Protein AF-A0A836ZQF9-F1 (afdb_monomer_lite)

Radius of gyration: 15.76 Å; chains: 1; bounding box: 28×30×40 Å

Sequence (74 aa):
MKNQLLQGDALTILPTLEANSFDALITDPPYASGGLHAAARAKSPSQKYVQGGGPQLHADFVGDERDQRSHLKW

Secondary structure (DSSP, 8-state):
-------S-HHHHGGGSPTT--S----------S-SSHHHHTS-HHHHH--SS----S---S-SS--TTGGGG-

Structure (mmCIF, N/CA/C/O backbone):
data_AF-A0A836ZQF9-F1
#
_entry.id   AF-A0A836ZQF9-F1
#
loop_
_atom_site.group_PDB
_atom_site.id
_atom_site.type_symbol
_atom_site.label_atom_id
_atom_site.label_alt_id
_atom_site.label_comp_id
_atom_site.label_asym_id
_atom_site.label_entity_id
_atom_site.label_seq_id
_atom_site.pdbx_PDB_ins_code
_atom_site.Cartn_x
_atom_site.Cartn_y
_atom_site.Cartn_z
_atom_site.occupancy
_atom_site.B_iso_or_equiv
_atom_site.auth_seq_id
_atom_site.auth_comp_id
_atom_site.auth_asym_id
_atom_site.auth_atom_id
_atom_site.pdbx_PDB_model_num
ATOM 1 N N . MET A 1 1 ? -16.056 17.064 16.193 1.00 67.94 1 MET A N 1
ATOM 2 C CA . MET A 1 1 ? -15.184 16.015 15.622 1.00 67.94 1 MET A CA 1
ATOM 3 C C . MET A 1 1 ? -13.872 16.650 15.194 1.00 67.94 1 MET A C 1
ATOM 5 O O . MET A 1 1 ? -13.911 17.755 14.666 1.00 67.94 1 MET A O 1
ATOM 9 N N . LYS A 1 2 ? -12.731 16.008 15.474 1.00 88.44 2 LYS A N 1
ATOM 10 C CA . LYS A 1 2 ? -11.398 16.493 15.087 1.00 88.44 2 LYS A CA 1
ATOM 11 C C . LYS A 1 2 ? -10.832 15.557 14.025 1.00 88.44 2 LYS A C 1
ATOM 13 O O . LYS A 1 2 ? -10.636 14.380 14.309 1.00 88.44 2 LYS A O 1
ATOM 18 N N . ASN A 1 3 ? -10.550 16.088 12.841 1.00 93.50 3 ASN A N 1
ATOM 19 C CA . ASN A 1 3 ? -9.869 15.338 11.790 1.00 93.50 3 ASN A CA 1
ATOM 20 C C . ASN A 1 3 ? -8.371 15.271 12.116 1.00 93.50 3 ASN A C 1
ATOM 22 O O . ASN A 1 3 ? -7.793 16.259 12.576 1.00 93.50 3 ASN A O 1
ATOM 26 N N . GLN A 1 4 ? -7.754 14.110 11.902 1.00 94.38 4 GLN A N 1
ATOM 27 C CA . GLN A 1 4 ? -6.335 13.873 12.167 1.00 94.38 4 GLN A CA 1
ATOM 28 C C . GLN A 1 4 ? -5.658 13.340 10.905 1.00 94.38 4 GLN A C 1
ATOM 30 O O . GLN A 1 4 ? -6.243 12.535 10.185 1.00 94.38 4 GLN A O 1
ATOM 35 N N . LEU A 1 5 ? -4.428 13.791 10.656 1.00 94.81 5 LEU A N 1
ATOM 36 C CA . LEU A 1 5 ? -3.556 13.275 9.606 1.00 94.81 5 LEU A CA 1
ATOM 37 C C . LEU A 1 5 ? -2.300 12.715 10.275 1.00 94.81 5 LEU A C 1
ATOM 39 O O . LEU A 1 5 ? -1.619 13.437 11.002 1.00 94.81 5 LEU A O 1
ATOM 43 N N . LEU A 1 6 ? -2.019 11.436 10.045 1.00 94.81 6 LEU A N 1
ATOM 44 C CA . LEU A 1 6 ? -0.872 10.734 10.616 1.00 94.81 6 LEU A CA 1
ATOM 45 C C . LEU A 1 6 ? 0.130 10.434 9.499 1.00 94.81 6 LEU A C 1
ATOM 47 O O . LEU A 1 6 ? -0.240 9.854 8.481 1.00 94.81 6 LEU A O 1
ATOM 51 N N . GLN A 1 7 ? 1.392 10.824 9.685 1.00 94.69 7 GLN A N 1
ATOM 52 C CA . GLN A 1 7 ? 2.477 10.507 8.757 1.00 94.69 7 GLN A CA 1
ATOM 53 C C . GLN A 1 7 ? 3.290 9.327 9.298 1.00 94.69 7 GLN A C 1
ATOM 55 O O . GLN A 1 7 ? 3.927 9.440 10.343 1.00 94.69 7 GLN A O 1
ATOM 60 N N . GLY A 1 8 ? 3.304 8.214 8.567 1.00 91.31 8 GLY A N 1
ATOM 61 C CA . GLY A 1 8 ? 4.143 7.053 8.861 1.00 91.31 8 GLY A CA 1
ATOM 62 C C . GLY A 1 8 ? 3.664 5.793 8.144 1.00 91.31 8 GLY A C 1
ATOM 63 O O . GLY A 1 8 ? 2.752 5.845 7.322 1.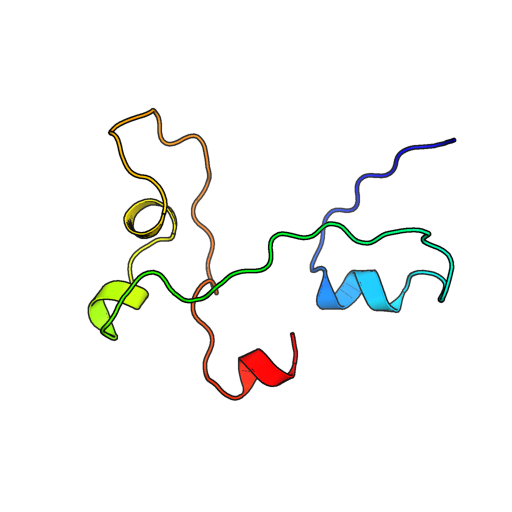00 91.31 8 GLY A O 1
ATOM 64 N N . ASP A 1 9 ? 4.300 4.663 8.451 1.00 88.25 9 ASP A N 1
ATOM 65 C CA . ASP A 1 9 ? 3.926 3.360 7.900 1.00 88.25 9 ASP A CA 1
ATOM 66 C C . ASP A 1 9 ? 2.600 2.879 8.516 1.00 88.25 9 ASP A C 1
ATOM 68 O O . ASP A 1 9 ? 2.471 2.771 9.741 1.00 88.25 9 ASP A O 1
ATOM 72 N N . ALA A 1 10 ? 1.620 2.561 7.667 1.00 88.88 10 ALA A N 1
ATOM 73 C CA . ALA A 1 10 ? 0.305 2.087 8.089 1.00 88.88 10 ALA A CA 1
ATOM 74 C C . ALA A 1 10 ? 0.378 0.807 8.942 1.00 88.88 10 ALA A C 1
ATOM 76 O O . ALA A 1 10 ? -0.351 0.695 9.924 1.00 88.88 10 ALA A O 1
ATOM 77 N N . LEU A 1 11 ? 1.291 -0.118 8.638 1.00 87.88 11 LEU A N 1
ATOM 78 C CA . LEU A 1 11 ? 1.492 -1.351 9.406 1.00 87.88 11 LEU A CA 1
ATOM 79 C C . LEU A 1 11 ? 2.103 -1.108 10.785 1.00 87.88 11 LEU A C 1
ATOM 81 O O . LEU A 1 11 ? 1.987 -1.957 11.665 1.00 87.88 11 LEU A O 1
ATOM 85 N N . THR A 1 12 ? 2.737 0.045 10.990 1.00 92.44 12 THR A N 1
ATOM 86 C CA . THR A 1 12 ? 3.238 0.456 12.307 1.00 92.44 12 THR A CA 1
ATOM 87 C C . THR A 1 12 ? 2.185 1.246 13.078 1.00 92.44 12 THR A C 1
ATOM 89 O O . THR A 1 12 ? 2.052 1.066 14.284 1.00 92.44 12 THR A O 1
ATOM 92 N N . ILE A 1 13 ? 1.422 2.107 12.398 1.00 95.06 13 ILE A N 1
ATOM 93 C CA . ILE A 1 13 ? 0.458 3.014 13.034 1.00 95.06 13 ILE A CA 1
ATOM 94 C C . ILE A 1 13 ? -0.851 2.307 13.387 1.00 95.06 13 ILE A C 1
ATOM 96 O O . ILE A 1 13 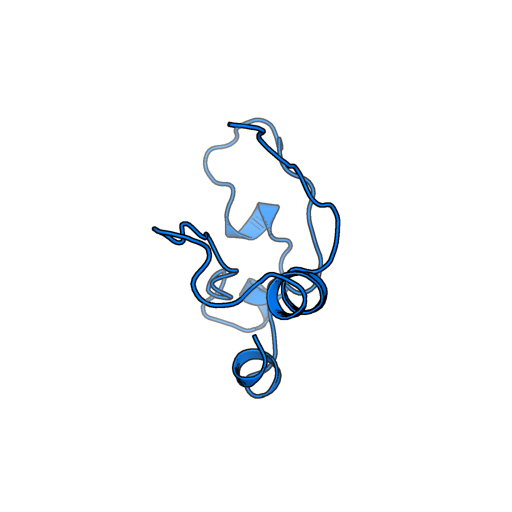? -1.307 2.432 14.522 1.00 95.06 13 ILE A O 1
ATOM 100 N N . LEU A 1 14 ? -1.464 1.577 12.448 1.00 92.38 14 LEU A N 1
ATOM 101 C CA . LEU A 1 14 ? -2.794 0.982 12.636 1.00 92.38 14 LEU A CA 1
ATOM 102 C C . LEU A 1 14 ? -2.904 0.122 13.910 1.00 92.38 14 LEU A C 1
ATOM 104 O O . LEU A 1 14 ? -3.893 0.289 14.621 1.00 92.38 14 LEU A O 1
ATOM 108 N N . PRO A 1 15 ? -1.907 -0.712 14.283 1.00 94.06 15 PRO A N 1
ATOM 109 C CA . PRO A 1 15 ? -1.972 -1.504 15.516 1.00 94.06 15 PRO A CA 1
ATOM 110 C C . PRO A 1 15 ? -1.949 -0.689 16.817 1.00 94.06 15 PRO A C 1
ATOM 112 O O . PRO A 1 15 ? -2.229 -1.238 17.878 1.00 94.06 15 PRO A O 1
ATOM 115 N N . THR A 1 16 ? -1.575 0.593 16.762 1.00 95.81 16 THR A N 1
ATOM 116 C CA . THR A 1 16 ? -1.543 1.482 17.937 1.00 95.81 16 THR A CA 1
ATOM 117 C C . THR A 1 16 ? -2.879 2.178 18.192 1.00 95.81 16 THR A C 1
ATOM 119 O O . THR A 1 16 ? -3.067 2.774 19.252 1.00 95.81 16 THR A O 1
ATOM 122 N N . LEU A 1 17 ? -3.802 2.118 17.227 1.00 94.81 17 LEU A N 1
ATOM 123 C CA . LEU A 1 17 ? -5.130 2.710 17.334 1.00 94.81 17 LEU A CA 1
ATOM 124 C C . LEU A 1 17 ? -6.048 1.810 18.167 1.00 94.81 17 LEU A C 1
ATOM 126 O O . LEU A 1 17 ? -5.911 0.587 18.177 1.00 94.81 17 LEU A O 1
ATOM 130 N N . GLU A 1 18 ? -7.004 2.419 18.866 1.00 95.88 18 GLU A N 1
ATOM 131 C CA . GLU A 1 18 ? -7.968 1.681 19.681 1.00 95.88 18 GLU A CA 1
ATOM 132 C C . GLU A 1 18 ? -8.815 0.743 18.807 1.00 95.88 18 GLU A C 1
ATOM 134 O O . GLU A 1 18 ? -9.370 1.147 17.780 1.00 95.88 18 GLU A O 1
ATOM 139 N N . ALA A 1 19 ? -8.932 -0.520 19.212 1.00 95.38 19 ALA A N 1
ATOM 140 C CA . ALA A 1 19 ? -9.750 -1.493 18.500 1.00 95.38 19 ALA A CA 1
ATOM 141 C C . ALA A 1 19 ? -11.238 -1.099 18.528 1.00 95.38 19 ALA A C 1
ATOM 143 O O . ALA A 1 19 ? -11.733 -0.599 19.533 1.00 95.38 19 ALA A O 1
ATOM 144 N N . ASN A 1 20 ? -11.968 -1.381 17.443 1.00 94.62 20 ASN A N 1
ATOM 145 C CA . ASN A 1 20 ? -13.405 -1.085 17.305 1.00 94.62 20 ASN A CA 1
ATOM 146 C C . ASN A 1 20 ? -13.778 0.406 17.464 1.00 94.62 20 ASN A C 1
ATOM 148 O O . ASN A 1 20 ? -14.913 0.719 17.810 1.00 94.62 20 ASN A O 1
ATOM 152 N N . SER A 1 21 ? -12.841 1.322 17.203 1.00 95.19 21 SER A N 1
ATOM 153 C CA . SER A 1 21 ? -13.060 2.775 17.309 1.00 95.19 21 SER A CA 1
ATOM 154 C C . SER A 1 21 ? -13.472 3.457 15.994 1.00 95.19 21 SER A C 1
ATOM 156 O O . SER A 1 21 ? -13.701 4.666 15.976 1.00 95.19 21 SER A O 1
ATOM 158 N N . PHE A 1 22 ? -13.576 2.702 14.894 1.00 93.81 22 PHE A N 1
ATOM 159 C CA . PHE A 1 22 ? -13.919 3.214 13.564 1.00 93.81 22 PHE A CA 1
ATOM 160 C C . PHE A 1 22 ? -15.185 2.545 13.026 1.00 93.81 22 PHE A C 1
ATOM 162 O O . PHE A 1 22 ? -15.270 1.319 12.999 1.00 93.81 22 PHE A O 1
ATOM 169 N N . ASP A 1 23 ? -16.125 3.349 12.526 1.00 96.19 23 ASP A N 1
ATOM 170 C CA . ASP A 1 23 ? -17.363 2.857 11.903 1.00 96.19 23 ASP A CA 1
ATOM 171 C C . ASP A 1 23 ? -17.137 2.283 10.493 1.00 96.19 23 ASP A C 1
ATOM 173 O O . ASP A 1 23 ? -17.893 1.429 10.030 1.00 96.19 23 ASP A O 1
ATOM 177 N N . ALA A 1 24 ? -16.109 2.764 9.785 1.00 95.06 24 ALA A N 1
ATOM 178 C CA . ALA A 1 24 ? -15.789 2.353 8.421 1.00 95.06 24 ALA A CA 1
ATOM 179 C C . ALA A 1 24 ? -14.288 2.473 8.119 1.00 95.06 24 ALA A C 1
ATOM 181 O O . ALA A 1 24 ? -13.595 3.336 8.660 1.00 95.06 24 ALA A O 1
ATOM 182 N N . LEU A 1 25 ? -13.811 1.636 7.192 1.00 91.12 25 LEU A N 1
ATOM 183 C CA . LEU A 1 25 ? -12.463 1.684 6.627 1.00 91.12 25 LEU A CA 1
ATOM 184 C C . LEU A 1 25 ? -12.554 1.931 5.118 1.00 91.12 25 LEU A C 1
ATOM 186 O O . LEU A 1 25 ? -13.185 1.162 4.397 1.00 91.12 25 LEU A O 1
ATOM 190 N N . ILE A 1 26 ? -11.890 2.985 4.644 1.00 93.25 26 ILE A N 1
ATOM 191 C CA . ILE A 1 26 ? -11.706 3.276 3.219 1.00 93.25 26 ILE A CA 1
ATOM 192 C C . ILE A 1 26 ? -10.201 3.288 2.971 1.00 93.25 26 ILE A C 1
ATOM 194 O O . ILE A 1 26 ? -9.477 4.051 3.607 1.00 93.25 26 ILE A O 1
ATOM 198 N N . THR A 1 27 ? -9.725 2.425 2.081 1.00 89.00 27 THR A N 1
ATOM 199 C CA . THR A 1 27 ? -8.299 2.286 1.771 1.00 89.00 27 THR A CA 1
ATOM 200 C C . THR A 1 27 ? -8.115 1.923 0.300 1.00 89.00 27 THR A C 1
ATOM 202 O O . THR A 1 27 ? -8.973 1.261 -0.280 1.00 89.00 27 THR A O 1
ATOM 205 N N . ASP A 1 28 ? -7.003 2.363 -0.283 1.00 82.81 28 ASP A N 1
ATOM 206 C CA . ASP A 1 28 ? -6.543 1.997 -1.627 1.00 82.81 28 ASP A CA 1
ATOM 207 C C . ASP A 1 28 ? -5.145 1.361 -1.498 1.00 82.81 28 ASP A C 1
ATOM 209 O O . ASP A 1 28 ? -4.126 2.051 -1.597 1.00 82.81 28 ASP A O 1
ATOM 213 N N . PRO A 1 29 ? -5.067 0.074 -1.117 1.00 77.69 29 PRO A N 1
ATOM 214 C CA . PRO A 1 29 ? -3.793 -0.595 -0.886 1.00 77.69 29 PRO A CA 1
ATOM 215 C C . PRO A 1 29 ? -3.079 -0.865 -2.237 1.00 77.69 29 PRO A C 1
ATOM 217 O O . PRO A 1 29 ? -3.757 -1.220 -3.196 1.00 77.69 29 PRO A O 1
ATOM 220 N N . PRO A 1 30 ? -1.731 -0.777 -2.354 1.00 73.75 30 PRO A N 1
ATOM 221 C CA . PRO A 1 30 ? -0.970 -1.325 -3.484 1.00 73.75 30 PRO A CA 1
ATOM 222 C C . PRO A 1 30 ? -1.495 -2.656 -4.053 1.00 73.75 30 PRO A C 1
ATOM 224 O O . PRO A 1 30 ? -1.506 -3.693 -3.392 1.00 73.75 30 PRO A O 1
ATOM 227 N N . TYR A 1 31 ? -1.863 -2.653 -5.332 1.00 71.75 31 TYR A N 1
ATOM 228 C CA . TYR A 1 31 ? -2.380 -3.851 -6.001 1.00 71.75 31 TYR A CA 1
ATOM 229 C C . TYR A 1 31 ? -1.297 -4.754 -6.604 1.00 71.75 31 TYR A C 1
ATOM 231 O O . TYR A 1 31 ? -1.631 -5.848 -7.056 1.00 71.75 31 TYR A O 1
ATOM 239 N N . ALA A 1 32 ? -0.030 -4.310 -6.651 1.00 71.50 32 ALA A N 1
ATOM 240 C CA . ALA A 1 32 ? 1.106 -5.039 -7.245 1.00 71.50 32 ALA A CA 1
ATOM 241 C C . ALA A 1 32 ? 0.801 -5.639 -8.642 1.00 71.50 32 ALA A C 1
ATOM 243 O O . ALA A 1 32 ? 1.311 -6.683 -9.047 1.00 71.50 32 ALA A O 1
ATOM 244 N N . SER A 1 33 ? -0.100 -4.995 -9.388 1.00 70.62 33 SER A N 1
ATOM 245 C CA . SER A 1 33 ? -0.707 -5.539 -10.608 1.00 70.62 33 SER A CA 1
ATOM 246 C C . SER A 1 33 ? -0.164 -4.902 -11.882 1.00 70.62 33 SER A C 1
ATOM 248 O O . SER A 1 33 ? -0.510 -5.337 -12.981 1.00 70.62 33 SER A O 1
ATOM 250 N N . GLY A 1 34 ? 0.711 -3.897 -11.765 1.00 69.81 34 GLY A N 1
ATOM 251 C CA . GLY A 1 34 ? 1.179 -3.057 -12.871 1.00 69.81 34 GLY A CA 1
ATOM 252 C C . GLY A 1 34 ? 2.081 -3.739 -13.914 1.00 69.81 34 GLY A C 1
ATOM 253 O O . GLY A 1 34 ? 2.861 -3.071 -14.588 1.00 69.81 34 GLY A O 1
ATOM 254 N N . GLY A 1 35 ? 2.002 -5.061 -14.078 1.00 73.62 35 GLY A N 1
ATOM 255 C CA . GLY A 1 35 ? 2.705 -5.782 -15.130 1.00 73.62 35 GLY A CA 1
ATOM 256 C C . GLY A 1 35 ? 2.430 -7.285 -15.158 1.00 73.62 35 GLY A C 1
ATOM 257 O O . GLY A 1 35 ? 2.536 -7.978 -14.148 1.00 73.62 35 GLY A O 1
ATOM 258 N N . LEU A 1 36 ? 2.173 -7.827 -16.353 1.00 79.00 36 LEU A N 1
ATOM 259 C CA . LEU A 1 36 ? 1.987 -9.273 -16.558 1.0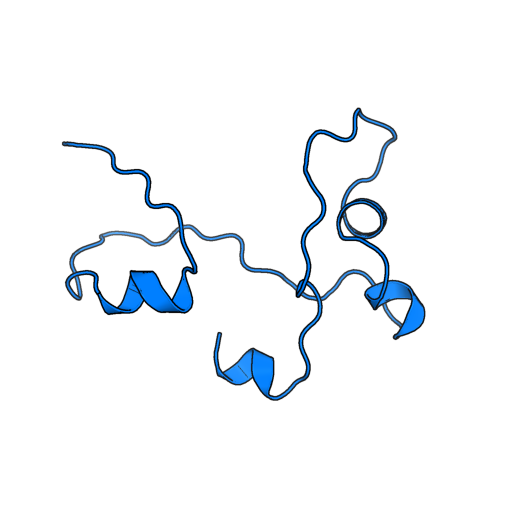0 79.00 36 LEU A CA 1
ATOM 260 C C . LEU A 1 36 ? 3.283 -10.081 -16.355 1.00 79.00 36 LEU A C 1
ATOM 262 O O . LEU A 1 36 ? 3.237 -11.260 -16.011 1.00 79.00 36 LEU A O 1
ATOM 266 N N . HIS A 1 37 ? 4.444 -9.445 -16.530 1.00 84.44 37 HIS A N 1
ATOM 267 C CA . HIS A 1 37 ? 5.765 -10.069 -16.423 1.00 84.44 37 HIS A CA 1
ATOM 268 C C . HIS A 1 37 ? 6.686 -9.267 -15.500 1.00 84.44 37 HIS A C 1
ATOM 270 O O . HIS A 1 37 ? 6.490 -8.065 -15.319 1.00 84.44 37 HIS A O 1
ATOM 276 N N . ALA A 1 38 ? 7.732 -9.911 -14.972 1.00 82.75 38 ALA A N 1
ATOM 277 C CA . ALA A 1 38 ? 8.653 -9.320 -13.996 1.00 82.75 38 ALA A CA 1
ATOM 278 C C . ALA A 1 38 ? 9.213 -7.952 -14.431 1.00 82.75 38 ALA A C 1
ATOM 280 O O . ALA A 1 38 ? 9.180 -6.994 -13.663 1.00 82.75 38 ALA A O 1
ATOM 281 N N . ALA A 1 39 ? 9.642 -7.825 -15.691 1.00 85.75 39 ALA A N 1
ATOM 282 C CA . ALA A 1 39 ? 10.170 -6.568 -16.225 1.00 85.75 39 ALA A CA 1
ATOM 283 C C . ALA A 1 39 ? 9.130 -5.432 -16.259 1.00 85.75 39 ALA A C 1
ATOM 285 O O . ALA A 1 39 ? 9.486 -4.267 -16.119 1.00 85.75 39 ALA A O 1
ATOM 286 N N . ALA A 1 40 ? 7.845 -5.754 -16.440 1.00 84.62 40 A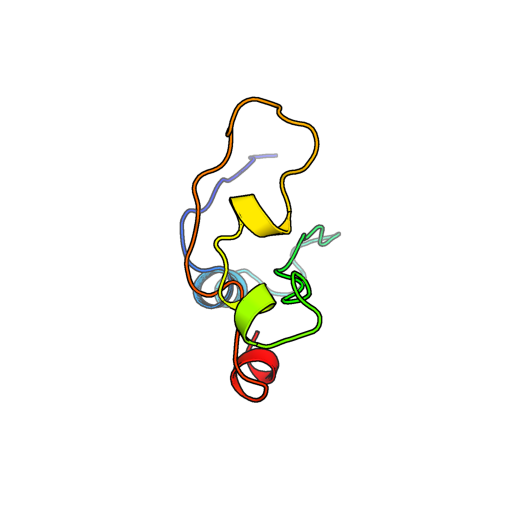LA A N 1
ATOM 287 C CA . ALA A 1 40 ? 6.778 -4.759 -16.407 1.00 84.62 40 ALA A CA 1
ATOM 288 C C . ALA A 1 40 ? 6.479 -4.307 -14.970 1.00 84.62 40 ALA A C 1
ATOM 290 O O . ALA A 1 40 ? 6.302 -3.115 -14.739 1.00 84.62 40 ALA A O 1
ATOM 291 N N . ARG A 1 41 ? 6.513 -5.228 -13.998 1.00 82.38 41 ARG A N 1
ATOM 292 C CA . ARG A 1 41 ? 6.290 -4.908 -12.576 1.00 82.38 41 ARG A CA 1
ATOM 293 C C . ARG A 1 41 ? 7.410 -4.073 -11.962 1.00 82.38 41 ARG A C 1
ATOM 295 O O . ARG A 1 41 ? 7.138 -3.231 -11.109 1.00 82.38 41 ARG A O 1
ATOM 302 N N . ALA A 1 42 ? 8.640 -4.256 -12.442 1.00 83.88 42 ALA A N 1
ATOM 303 C CA . ALA A 1 42 ? 9.824 -3.519 -11.998 1.00 83.88 42 ALA A CA 1
ATOM 304 C C . ALA A 1 42 ? 9.848 -2.033 -12.415 1.00 83.88 42 ALA A C 1
ATOM 306 O O . ALA A 1 42 ? 10.726 -1.292 -11.976 1.00 83.88 42 ALA A O 1
ATOM 307 N N . LYS A 1 43 ? 8.915 -1.585 -13.266 1.00 86.75 43 LYS A N 1
ATOM 308 C CA . LYS A 1 43 ? 8.783 -0.172 -13.651 1.00 86.75 43 LYS A CA 1
ATOM 309 C C . LYS A 1 43 ? 8.299 0.688 -12.480 1.00 86.75 43 LYS A C 1
ATOM 311 O O . LYS A 1 43 ? 7.698 0.178 -11.532 1.00 86.75 43 LYS A O 1
ATOM 316 N N . SER A 1 44 ? 8.528 2.000 -12.557 1.00 87.12 44 SER A N 1
ATOM 317 C CA . SER A 1 44 ? 8.067 2.932 -11.522 1.00 87.12 44 SER A CA 1
ATOM 318 C C . SER A 1 44 ? 6.530 3.002 -11.458 1.00 87.12 44 SER A C 1
ATOM 320 O O . SER A 1 44 ? 5.869 2.755 -12.474 1.00 87.12 44 SER A O 1
ATOM 322 N N . PRO A 1 45 ? 5.926 3.321 -10.295 1.00 85.69 45 PRO A N 1
ATOM 323 C CA . PRO A 1 45 ? 4.472 3.462 -10.169 1.00 85.69 45 PRO A CA 1
ATOM 324 C C . PRO A 1 45 ? 3.861 4.400 -11.213 1.00 85.69 45 PRO A C 1
ATOM 326 O O . PRO A 1 45 ? 2.858 4.058 -11.839 1.00 85.69 45 PRO A O 1
ATOM 329 N N . SER A 1 46 ? 4.501 5.537 -11.483 1.00 86.38 46 SER A N 1
ATOM 330 C CA . SER A 1 46 ? 4.052 6.475 -12.513 1.00 86.38 46 SER A CA 1
ATOM 331 C C . SER A 1 46 ? 3.979 5.849 -13.908 1.00 86.38 46 SER A C 1
ATOM 333 O O . SER A 1 46 ? 3.004 6.063 -14.619 1.00 86.38 46 SER A O 1
ATOM 335 N N . GLN A 1 47 ? 4.941 5.005 -14.288 1.00 85.69 47 GLN A N 1
ATOM 336 C CA . GLN A 1 47 ? 4.920 4.300 -15.575 1.00 85.69 47 GLN A CA 1
ATOM 337 C C . GLN A 1 47 ? 3.860 3.192 -15.656 1.00 85.69 47 GLN A C 1
ATOM 339 O O . GLN A 1 47 ? 3.480 2.797 -16.759 1.00 85.69 47 GLN A O 1
ATOM 344 N N . LYS A 1 48 ? 3.425 2.652 -14.513 1.00 83.00 48 LYS A N 1
ATOM 345 C CA . LYS A 1 48 ? 2.454 1.550 -14.440 1.00 83.00 48 LYS A CA 1
ATOM 346 C C . LYS A 1 48 ? 1.014 2.049 -14.393 1.00 83.00 48 LYS A C 1
ATOM 348 O O . LYS A 1 48 ? 0.151 1.473 -15.052 1.00 83.00 48 LYS A O 1
ATOM 353 N N . TYR A 1 49 ? 0.765 3.114 -13.634 1.00 81.69 49 TYR A N 1
ATOM 354 C CA . TYR A 1 49 ? -0.589 3.523 -13.259 1.00 81.69 49 TYR A CA 1
ATOM 355 C C . TYR A 1 49 ? -1.017 4.876 -13.838 1.00 81.69 49 TYR A C 1
ATOM 357 O O . TYR A 1 49 ? -2.214 5.125 -13.957 1.00 81.69 49 TYR A O 1
ATOM 365 N N . VAL A 1 50 ? -0.082 5.743 -14.244 1.00 83.69 50 VAL A N 1
ATOM 366 C CA . VAL A 1 50 ? -0.427 7.049 -14.827 1.00 83.69 50 VAL A CA 1
ATOM 367 C C . VAL A 1 50 ? -0.468 6.928 -16.349 1.00 83.69 50 VAL A C 1
ATOM 369 O O . VAL A 1 50 ? 0.557 6.800 -17.015 1.00 83.69 50 VAL A O 1
ATOM 372 N N . GLN A 1 51 ? -1.676 6.973 -16.910 1.00 76.88 51 GLN A N 1
ATOM 373 C CA . GLN A 1 51 ? -1.922 6.951 -18.355 1.00 76.88 51 GLN A CA 1
ATOM 374 C C . GLN A 1 51 ? -2.534 8.284 -18.812 1.00 76.88 51 GLN A C 1
ATOM 376 O O . GLN A 1 51 ? -3.148 8.999 -18.025 1.00 76.88 51 GLN A O 1
ATOM 381 N N . GLY A 1 52 ? -2.388 8.625 -20.096 1.00 77.12 52 GLY A N 1
ATOM 382 C CA . GLY A 1 52 ? -3.094 9.769 -20.692 1.00 77.12 52 GLY A CA 1
ATOM 383 C C . GLY A 1 52 ? -2.351 11.110 -20.694 1.00 77.12 52 GLY A C 1
ATOM 384 O O . GLY A 1 52 ? -2.969 12.130 -20.974 1.00 77.12 52 GLY A O 1
ATOM 385 N N . GLY A 1 53 ? -1.039 11.132 -20.427 1.00 66.69 53 GLY A N 1
ATOM 386 C CA . GLY A 1 53 ? -0.180 12.298 -20.702 1.00 66.69 53 GLY A CA 1
ATOM 387 C C . GLY A 1 53 ? -0.431 13.541 -19.837 1.00 66.69 53 GLY A C 1
ATOM 388 O O . GLY A 1 53 ? 0.072 14.615 -20.162 1.00 66.69 53 GLY A O 1
ATOM 389 N N . GLY A 1 54 ? -1.198 13.412 -18.751 1.00 72.12 54 GLY A N 1
ATOM 390 C CA . GLY A 1 54 ? -1.363 14.475 -17.762 1.00 72.12 54 GLY A CA 1
ATOM 391 C C . GLY A 1 54 ? -0.057 14.787 -17.016 1.00 72.12 54 GLY A C 1
ATOM 392 O O . GLY A 1 54 ? 0.881 13.984 -17.047 1.00 72.12 54 GLY A O 1
ATOM 393 N N . PRO A 1 55 ? 0.027 15.944 -16.336 1.00 71.56 55 PRO A N 1
ATOM 394 C CA . PRO A 1 55 ? 1.180 16.269 -15.504 1.00 71.56 55 PRO A CA 1
ATOM 395 C C . PRO A 1 55 ? 1.431 15.158 -14.475 1.00 71.56 55 PRO A C 1
ATOM 397 O O . PRO A 1 55 ? 0.496 14.593 -13.909 1.00 71.56 55 PRO A O 1
ATOM 400 N N . GLN A 1 56 ? 2.703 14.835 -14.235 1.00 71.88 56 GLN A N 1
ATOM 401 C CA . GLN A 1 56 ? 3.103 13.828 -13.253 1.00 71.88 56 GLN A CA 1
ATOM 402 C C . GLN A 1 56 ? 2.913 14.416 -11.840 1.00 71.88 56 GLN A C 1
ATOM 404 O O . GLN A 1 56 ? 3.824 15.004 -11.266 1.00 71.88 56 GLN A O 1
ATOM 409 N N . LEU A 1 57 ? 1.684 14.338 -11.317 1.00 78.38 57 LEU A N 1
ATOM 410 C CA . LEU A 1 57 ? 1.275 14.976 -10.054 1.00 78.38 57 LEU A CA 1
ATOM 411 C C . LEU A 1 57 ? 1.679 14.187 -8.799 1.00 78.38 57 LEU A C 1
ATOM 413 O O . LEU A 1 57 ? 1.588 14.711 -7.690 1.00 78.38 57 LEU A O 1
ATOM 417 N N . HIS A 1 58 ? 2.094 12.930 -8.958 1.00 81.81 58 HIS A N 1
ATOM 418 C CA . HIS A 1 58 ? 2.369 12.014 -7.853 1.00 81.81 58 HIS A CA 1
ATOM 419 C C . HIS A 1 58 ? 3.836 11.589 -7.858 1.00 81.81 58 HIS A C 1
ATOM 421 O O . HIS A 1 58 ? 4.387 11.258 -8.909 1.00 81.81 58 HIS A O 1
ATOM 427 N N . ALA A 1 59 ? 4.458 11.597 -6.678 1.00 84.56 59 ALA A N 1
ATOM 428 C CA . ALA A 1 59 ? 5.812 11.096 -6.501 1.00 84.56 59 ALA A CA 1
ATOM 429 C C . ALA A 1 59 ? 5.838 9.568 -6.638 1.00 84.56 59 ALA A C 1
ATOM 431 O O . ALA A 1 59 ? 4.945 8.875 -6.146 1.00 84.56 59 ALA A O 1
ATOM 432 N N . ASP A 1 60 ? 6.884 9.048 -7.276 1.00 85.12 60 ASP A N 1
ATOM 433 C CA . ASP A 1 60 ? 7.147 7.614 -7.265 1.00 85.12 60 ASP A CA 1
ATOM 434 C C . ASP A 1 60 ? 7.537 7.152 -5.855 1.00 85.12 60 ASP A C 1
ATOM 436 O O . ASP A 1 60 ? 8.152 7.883 -5.074 1.00 85.12 60 ASP A O 1
ATOM 440 N N . PHE A 1 61 ? 7.202 5.903 -5.546 1.00 80.75 61 PHE A N 1
ATOM 441 C CA . PHE A 1 61 ? 7.541 5.248 -4.289 1.00 80.75 61 PHE A CA 1
ATOM 442 C C . PHE A 1 61 ? 8.073 3.837 -4.541 1.00 80.75 61 PHE A C 1
ATOM 444 O O . PHE A 1 61 ? 7.826 3.218 -5.579 1.00 80.75 61 PHE A O 1
ATOM 451 N N . VAL A 1 62 ? 8.842 3.338 -3.576 1.00 79.62 62 VAL A N 1
ATOM 452 C CA . VAL A 1 62 ? 9.410 1.986 -3.598 1.00 79.62 62 VAL A CA 1
ATOM 453 C C . VAL A 1 62 ? 8.462 0.992 -2.927 1.00 79.62 62 VAL A C 1
ATOM 455 O O . VAL A 1 62 ? 7.629 1.375 -2.111 1.00 79.62 62 VAL A O 1
ATOM 458 N N . GLY A 1 63 ? 8.604 -0.297 -3.242 1.00 76.50 63 GLY A N 1
ATOM 459 C CA . GLY A 1 63 ? 7.827 -1.358 -2.587 1.00 76.50 63 GLY A CA 1
ATOM 460 C C . GLY A 1 63 ? 6.391 -1.526 -3.095 1.00 76.50 63 GLY A C 1
ATOM 461 O O . GLY A 1 63 ? 5.582 -2.135 -2.398 1.00 76.50 63 GLY A O 1
ATOM 462 N N . ASP A 1 64 ? 6.086 -0.999 -4.289 1.00 79.31 64 ASP A N 1
ATOM 463 C CA . ASP A 1 64 ? 4.827 -1.263 -5.004 1.00 79.31 64 ASP A CA 1
ATOM 464 C C . ASP A 1 64 ? 4.680 -2.743 -5.401 1.00 79.31 64 ASP A C 1
ATOM 466 O O . ASP A 1 64 ? 3.591 -3.300 -5.321 1.00 79.31 64 ASP A O 1
ATOM 470 N N . GLU A 1 65 ? 5.786 -3.394 -5.777 1.00 78.38 65 GLU A N 1
ATOM 471 C CA . GLU A 1 65 ? 5.850 -4.853 -5.896 1.00 78.38 65 GLU A CA 1
ATOM 472 C C . GLU A 1 65 ? 6.423 -5.427 -4.598 1.00 78.38 65 GLU A C 1
ATOM 474 O O . GLU A 1 65 ? 7.445 -4.949 -4.091 1.00 78.38 65 GLU A O 1
ATOM 479 N N . ARG A 1 66 ? 5.792 -6.483 -4.085 1.00 76.56 66 ARG A N 1
ATOM 480 C CA . ARG A 1 66 ? 6.293 -7.272 -2.959 1.00 76.56 66 ARG A CA 1
ATOM 481 C C . ARG A 1 66 ? 6.400 -8.733 -3.382 1.00 76.56 66 ARG A C 1
ATOM 483 O O . ARG A 1 66 ? 5.708 -9.191 -4.284 1.00 76.56 66 ARG A O 1
ATOM 490 N N . ASP A 1 67 ? 7.290 -9.484 -2.744 1.00 78.81 67 ASP A N 1
ATOM 491 C CA . ASP A 1 67 ? 7.300 -10.932 -2.928 1.00 78.81 67 ASP A CA 1
ATOM 492 C C . ASP A 1 67 ? 6.069 -11.570 -2.254 1.00 78.81 67 ASP A C 1
ATOM 494 O O . ASP A 1 67 ? 5.451 -10.994 -1.353 1.00 78.81 67 ASP A O 1
ATOM 498 N N . GLN A 1 68 ? 5.731 -12.796 -2.660 1.00 74.12 68 GLN A N 1
ATOM 499 C CA . GLN A 1 68 ? 4.545 -13.514 -2.182 1.00 74.12 68 GLN A CA 1
ATOM 500 C C . GLN A 1 68 ? 4.458 -13.606 -0.649 1.00 74.12 68 GLN A C 1
ATOM 502 O O . GLN A 1 68 ? 3.364 -13.543 -0.091 1.00 74.12 68 GLN A O 1
ATOM 507 N N . ARG A 1 69 ? 5.588 -13.751 0.054 1.00 78.69 69 ARG A N 1
ATOM 508 C CA . ARG A 1 69 ? 5.603 -13.861 1.518 1.00 78.69 69 ARG A CA 1
ATOM 509 C C . ARG A 1 69 ? 5.365 -12.504 2.172 1.00 78.69 69 ARG A C 1
ATOM 511 O O . ARG A 1 69 ? 4.676 -12.442 3.188 1.00 78.69 69 ARG A O 1
ATOM 518 N N . SER A 1 70 ? 5.903 -11.432 1.601 1.00 74.69 70 SER A N 1
ATOM 519 C CA . SER A 1 70 ? 5.693 -10.064 2.086 1.00 74.69 70 SER A CA 1
ATOM 520 C C . SER A 1 70 ? 4.242 -9.592 1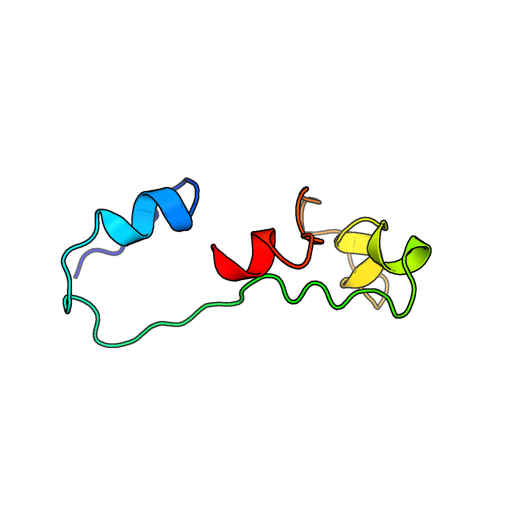.936 1.00 74.69 70 SER A C 1
ATOM 522 O O . SER A 1 70 ? 3.795 -8.765 2.729 1.00 74.69 70 SER A O 1
ATOM 524 N N . HIS A 1 71 ? 3.475 -10.163 1.001 1.00 73.25 71 HIS A N 1
ATOM 525 C CA . HIS A 1 71 ? 2.029 -9.928 0.901 1.00 73.25 71 HIS A CA 1
ATOM 526 C C . HIS A 1 71 ? 1.217 -10.523 2.061 1.00 73.25 71 HIS A C 1
ATOM 528 O O . HIS A 1 71 ? 0.145 -10.019 2.353 1.00 73.25 71 HIS A O 1
ATOM 534 N N . LEU A 1 72 ? 1.711 -11.554 2.758 1.00 75.94 72 LEU A N 1
ATOM 535 C CA . LEU A 1 72 ? 0.996 -12.148 3.902 1.00 75.94 72 LEU A CA 1
ATOM 536 C C . LEU A 1 72 ? 1.054 -11.291 5.172 1.00 75.94 72 LEU A C 1
ATOM 538 O O . LEU A 1 72 ? 0.371 -11.587 6.149 1.00 75.94 72 LEU A O 1
ATOM 542 N N . LYS A 1 73 ? 1.948 -10.302 5.203 1.00 71.38 73 LYS A N 1
ATOM 543 C CA . LYS A 1 73 ? 2.210 -9.456 6.374 1.00 71.38 73 LYS A CA 1
ATOM 544 C C . LYS A 1 73 ? 1.678 -8.039 6.214 1.00 71.38 73 LYS A C 1
ATOM 546 O O . LYS A 1 73 ? 2.034 -7.174 7.012 1.00 71.38 73 LYS A O 1
ATOM 551 N N . TRP A 1 74 ? 0.905 -7.807 5.165 1.00 67.62 74 TRP A N 1
ATOM 552 C CA . TRP A 1 74 ? 0.348 -6.516 4.838 1.00 67.62 74 TRP A CA 1
ATOM 553 C C . TRP A 1 74 ? -1.169 -6.571 4.921 1.00 67.62 74 TRP A C 1
ATOM 555 O O . TRP A 1 74 ? -1.728 -5.620 5.505 1.00 67.62 74 TRP A O 1
#

InterPro domains:
  IPR002052 DNA methylase, N-6 adenine-specific, conserved site [PS00092] (25-31)
  IPR029063 S-adenosyl-L-methionine-dependent methyltransferase superfamily [G3DSA:3.40.50.150] (1-74)
  IPR029063 S-adenosyl-L-methionine-dependent methyltransferase supe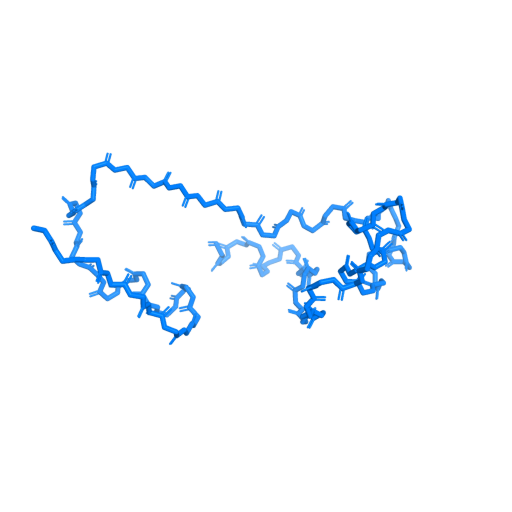rfamily [SSF53335] (2-72)

pLDDT: mean 83.45, std 8.62, range [66.69, 96.19]

Foldseek 3Di:
DDDDDDDDDCLVPVVVDDPPPDPDDDDDDQPCPQDPDPVRSPDWPCSRPPDDPDPPPDDTDPDSHDPPVVVVSD

Organism: NCBI:txid1184265